Protein AF-A0A7V8DHV8-F1 (afdb_monomer)

Structure (mmCIF, N/CA/C/O backbone):
data_AF-A0A7V8DHV8-F1
#
_entry.id   AF-A0A7V8DHV8-F1
#
loop_
_atom_site.group_PDB
_atom_site.id
_atom_site.type_symbol
_atom_site.label_atom_id
_atom_site.label_alt_id
_atom_site.label_comp_id
_atom_site.label_asym_id
_atom_site.label_entity_id
_atom_site.label_seq_id
_atom_site.pdbx_PDB_ins_code
_atom_site.Cartn_x
_atom_site.Cartn_y
_atom_site.Cartn_z
_atom_site.occupancy
_atom_site.B_iso_or_equiv
_atom_site.auth_seq_id
_atom_site.auth_comp_id
_atom_site.auth_asym_id
_atom_site.auth_atom_id
_atom_site.pdbx_PDB_model_num
ATOM 1 N N . MET A 1 1 ? -21.485 -3.345 -0.855 1.00 50.38 1 MET A N 1
ATOM 2 C CA . MET A 1 1 ? -20.290 -3.648 -0.034 1.00 50.38 1 MET A CA 1
ATOM 3 C C . MET A 1 1 ? -19.480 -2.364 0.0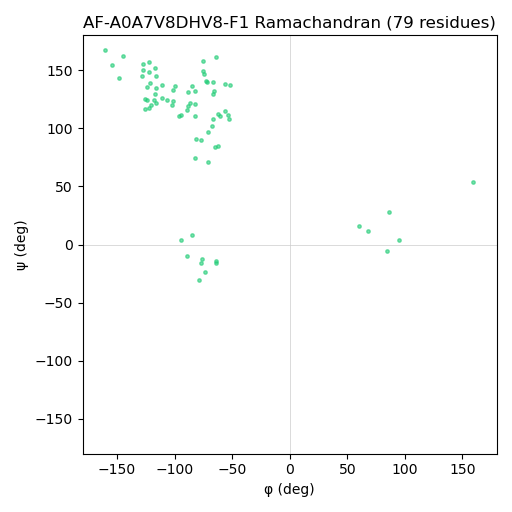81 1.00 50.38 1 MET A C 1
ATOM 5 O O . MET A 1 1 ? -19.170 -1.796 -0.956 1.00 50.38 1 MET A O 1
ATOM 9 N N . ILE A 1 2 ? -19.214 -1.853 1.288 1.00 76.12 2 ILE A N 1
ATOM 10 C CA . ILE A 1 2 ? -18.433 -0.615 1.467 1.00 76.12 2 ILE A CA 1
ATOM 11 C C . ILE A 1 2 ? -16.969 -1.008 1.704 1.00 76.12 2 ILE A C 1
ATOM 13 O O . ILE A 1 2 ? -16.638 -1.631 2.721 1.00 76.12 2 ILE A O 1
ATOM 17 N N . GLY A 1 3 ? -16.116 -0.698 0.727 1.00 84.00 3 GLY A N 1
ATOM 18 C CA . GLY A 1 3 ? -14.664 -0.855 0.816 1.00 84.00 3 GLY A CA 1
ATOM 19 C C . GLY A 1 3 ? -14.038 0.042 1.880 1.00 84.00 3 GLY A C 1
ATOM 20 O O . GLY A 1 3 ? -14.661 1.012 2.313 1.00 84.00 3 GLY A O 1
ATOM 21 N N . ALA A 1 4 ? -12.817 -0.290 2.293 1.00 91.19 4 ALA A N 1
ATOM 22 C CA . ALA A 1 4 ? -12.009 0.571 3.154 1.00 91.19 4 ALA A CA 1
ATOM 23 C C . ALA A 1 4 ? -11.454 1.749 2.342 1.00 91.19 4 ALA A C 1
ATOM 25 O O . ALA A 1 4 ? -11.159 1.592 1.155 1.00 91.19 4 ALA A O 1
ATOM 26 N N . ASP A 1 5 ? -11.320 2.905 2.975 1.00 94.38 5 ASP A N 1
ATOM 27 C CA . ASP A 1 5 ? -10.654 4.075 2.421 1.00 94.38 5 ASP A CA 1
ATOM 28 C C . ASP A 1 5 ? -9.138 3.923 2.631 1.00 94.38 5 ASP A C 1
ATOM 30 O O . ASP A 1 5 ? -8.677 3.527 3.704 1.00 94.38 5 ASP A O 1
ATOM 34 N N . ILE A 1 6 ? -8.356 4.152 1.576 1.00 93.38 6 ILE A N 1
ATOM 35 C CA . ILE A 1 6 ? -6.907 3.940 1.561 1.00 93.38 6 ILE A CA 1
ATOM 36 C C . ILE A 1 6 ? -6.215 5.224 1.116 1.00 93.38 6 ILE A C 1
ATOM 38 O O . ILE A 1 6 ? -6.478 5.734 0.024 1.00 93.38 6 ILE A O 1
ATOM 42 N N . GLN A 1 7 ? -5.288 5.706 1.940 1.00 95.19 7 GLN A N 1
ATOM 43 C CA . GLN A 1 7 ? -4.408 6.833 1.656 1.00 95.19 7 GLN A CA 1
ATOM 44 C C . GLN A 1 7 ? -2.967 6.345 1.495 1.00 95.19 7 GLN A C 1
ATOM 46 O O . GLN A 1 7 ? -2.485 5.536 2.289 1.00 95.19 7 GLN A O 1
ATOM 51 N N . PHE A 1 8 ? -2.263 6.875 0.499 1.00 93.06 8 PHE A N 1
ATOM 52 C CA . PHE A 1 8 ? -0.868 6.544 0.231 1.00 93.06 8 PHE A CA 1
ATOM 53 C C . PHE A 1 8 ? 0.030 7.771 0.421 1.00 93.06 8 PHE A C 1
ATOM 55 O O . PHE A 1 8 ? -0.353 8.890 0.073 1.00 93.06 8 PHE A O 1
ATOM 62 N N . SER A 1 9 ? 1.260 7.579 0.907 1.00 92.88 9 SER A N 1
ATOM 63 C CA . SER A 1 9 ? 2.219 8.681 1.124 1.00 92.88 9 SER A CA 1
ATOM 64 C 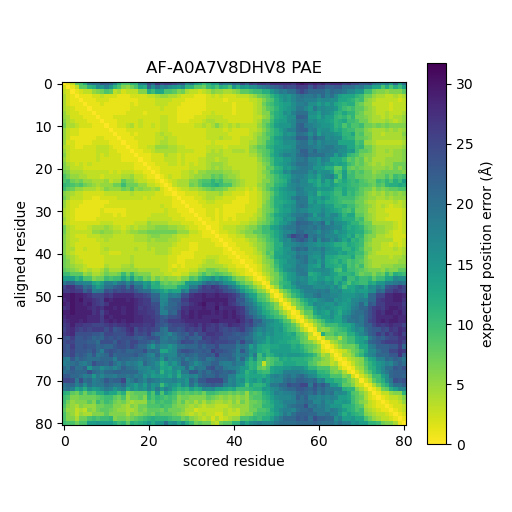C . SER A 1 9 ? 2.652 9.411 -0.150 1.00 92.88 9 SER A C 1
ATOM 66 O O . SER A 1 9 ? 3.216 10.497 -0.071 1.00 92.88 9 SER A O 1
ATOM 68 N N . ASN A 1 10 ? 2.385 8.840 -1.326 1.00 89.25 10 ASN A N 1
ATOM 69 C CA . ASN A 1 10 ? 2.630 9.473 -2.623 1.00 89.25 10 ASN A CA 1
ATOM 70 C C . ASN A 1 10 ? 1.476 10.394 -3.081 1.00 89.25 10 ASN A C 1
ATOM 72 O O . ASN A 1 10 ? 1.470 10.833 -4.230 1.00 89.25 10 ASN A O 1
ATOM 76 N N . GLY A 1 11 ? 0.489 10.651 -2.216 1.00 92.94 11 GLY A N 1
ATOM 77 C CA . GLY A 1 11 ? -0.665 11.509 -2.491 1.00 92.94 11 GLY A CA 1
ATOM 78 C C . GLY A 1 11 ? -1.827 10.816 -3.208 1.00 92.94 11 GLY A C 1
ATOM 79 O O . GLY A 1 11 ? -2.885 11.422 -3.367 1.00 92.94 11 GLY A O 1
ATOM 80 N N . GLN A 1 12 ? -1.675 9.555 -3.624 1.00 93.44 12 GLN A N 1
ATOM 81 C CA . GLN A 1 12 ? -2.781 8.785 -4.193 1.00 93.44 12 GLN A CA 1
ATOM 82 C C . GLN A 1 12 ? -3.751 8.330 -3.094 1.00 93.44 12 GLN A C 1
ATOM 84 O O . GLN A 1 12 ? -3.395 8.220 -1.917 1.00 93.44 12 GLN A O 1
ATOM 89 N N . SER A 1 13 ? -4.992 8.041 -3.480 1.00 95.25 13 SER A N 1
ATOM 90 C CA . SER A 1 13 ? -5.996 7.458 -2.588 1.00 95.25 13 SER A CA 1
ATOM 91 C C . SER A 1 13 ? -7.050 6.680 -3.363 1.00 95.25 13 SER A C 1
ATOM 93 O O . SER A 1 13 ? -7.263 6.935 -4.551 1.00 95.25 13 SER A O 1
ATOM 95 N N . CYS A 1 14 ? -7.683 5.707 -2.712 1.00 93.25 14 CYS A N 1
ATOM 96 C CA . CYS A 1 14 ? -8.764 4.926 -3.307 1.00 93.25 14 CYS A CA 1
ATOM 97 C C . CYS A 1 14 ? -9.637 4.233 -2.256 1.00 93.25 14 CYS A C 1
ATOM 99 O O . CYS A 1 14 ? -9.269 4.130 -1.090 1.00 93.25 14 CYS A O 1
ATOM 101 N N . LYS A 1 15 ? -10.789 3.716 -2.699 1.00 94.06 15 LYS A N 1
ATOM 102 C CA . LYS A 1 15 ? -11.641 2.806 -1.926 1.00 94.06 15 LYS A CA 1
ATOM 103 C C . LYS A 1 15 ? -11.422 1.366 -2.396 1.00 94.06 15 LYS A C 1
ATOM 105 O O . LYS A 1 15 ? -11.395 1.117 -3.599 1.00 94.06 15 LYS A O 1
ATOM 110 N N . SER A 1 16 ? -11.249 0.427 -1.465 1.00 90.12 16 SER A N 1
ATOM 111 C CA . SER A 1 16 ? -10.899 -0.963 -1.790 1.00 90.12 16 SER A CA 1
ATOM 112 C C . SER A 1 16 ? -12.071 -1.792 -2.359 1.00 90.12 16 SER A C 1
ATOM 114 O O . SER A 1 16 ? -13.219 -1.569 -1.967 1.00 90.12 16 SER A O 1
ATOM 116 N N . PRO A 1 17 ? -11.808 -2.783 -3.241 1.00 89.44 17 PRO A N 1
ATOM 117 C CA . PRO A 1 17 ? -10.513 -3.113 -3.847 1.00 89.44 17 PRO A CA 1
ATOM 118 C C . PRO A 1 17 ? -10.094 -2.074 -4.898 1.00 89.44 17 PRO A C 1
ATOM 120 O O . PRO A 1 17 ? -10.919 -1.596 -5.670 1.00 89.44 17 PRO A O 1
ATOM 123 N N . CYS A 1 18 ? -8.805 -1.737 -4.943 1.00 87.44 18 CYS A N 1
ATOM 124 C CA . CYS A 1 18 ? -8.258 -0.793 -5.914 1.00 87.44 18 CYS A CA 1
ATOM 125 C C . CYS A 1 18 ? -6.841 -1.179 -6.345 1.00 87.44 18 CYS A C 1
ATOM 127 O O . CYS A 1 18 ? -6.155 -1.955 -5.680 1.00 87.44 18 CYS A O 1
ATOM 129 N N . THR A 1 19 ? -6.413 -0.613 -7.470 1.00 86.81 19 THR A N 1
ATOM 130 C CA . THR A 1 19 ? -5.059 -0.738 -8.011 1.00 86.81 19 THR A CA 1
ATOM 131 C C . THR A 1 19 ? -4.459 0.653 -8.127 1.00 86.81 19 THR A C 1
ATOM 133 O O . THR A 1 19 ? -5.143 1.588 -8.539 1.00 86.81 19 THR A O 1
ATOM 136 N N . ILE A 1 20 ? -3.183 0.782 -7.775 1.00 85.44 20 ILE A N 1
ATOM 137 C CA . ILE A 1 20 ? -2.432 2.030 -7.882 1.00 85.44 20 ILE A CA 1
ATOM 138 C C . ILE A 1 20 ? -1.135 1.816 -8.654 1.00 85.44 20 ILE A C 1
ATOM 140 O O . ILE A 1 20 ? -0.592 0.710 -8.690 1.00 85.44 20 ILE A O 1
ATOM 144 N N . THR A 1 21 ? -0.623 2.885 -9.258 1.00 85.44 21 THR A N 1
ATOM 145 C CA . THR A 1 21 ? 0.683 2.882 -9.923 1.00 85.44 21 THR A CA 1
ATOM 146 C C . THR A 1 21 ? 1.707 3.547 -9.016 1.00 85.44 21 THR A C 1
ATOM 148 O O . THR A 1 21 ? 1.535 4.697 -8.610 1.00 85.44 21 THR A O 1
ATOM 151 N N . VAL A 1 22 ? 2.785 2.830 -8.708 1.00 82.38 22 VAL A N 1
ATOM 152 C CA . VAL A 1 22 ? 3.843 3.273 -7.790 1.00 82.38 22 VAL A CA 1
ATOM 153 C C . VAL A 1 22 ? 5.208 3.164 -8.454 1.00 82.38 22 VAL A C 1
ATOM 155 O O . VAL A 1 22 ? 5.424 2.306 -9.313 1.00 82.38 22 VAL A O 1
ATOM 158 N N . LYS A 1 23 ? 6.136 4.040 -8.061 1.00 80.81 23 LYS A N 1
ATOM 159 C CA . LYS A 1 23 ? 7.542 3.912 -8.454 1.00 80.81 23 LYS A CA 1
ATOM 160 C C . LYS A 1 23 ? 8.175 2.741 -7.700 1.00 80.81 23 LYS A C 1
ATOM 162 O O . LYS A 1 23 ? 7.885 2.536 -6.527 1.00 80.81 23 LYS A O 1
ATOM 167 N N . ARG A 1 24 ? 9.013 1.964 -8.390 1.00 73.19 24 ARG A N 1
ATOM 168 C CA . ARG A 1 24 ? 9.567 0.694 -7.882 1.00 73.19 24 ARG A CA 1
ATOM 16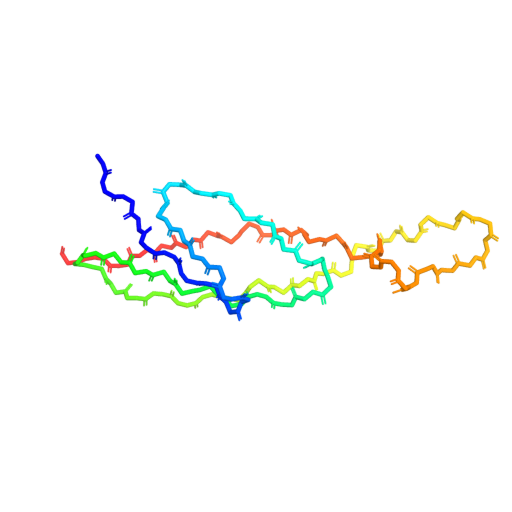9 C C . ARG A 1 24 ? 10.645 0.869 -6.814 1.00 73.19 24 ARG A C 1
ATOM 171 O O . ARG A 1 24 ? 10.874 -0.039 -6.030 1.00 73.19 24 ARG A O 1
ATOM 178 N N . ASP A 1 25 ? 11.297 2.021 -6.802 1.00 71.56 25 ASP A N 1
ATOM 179 C CA . ASP A 1 25 ? 12.432 2.378 -5.951 1.00 71.56 25 ASP A CA 1
ATOM 180 C C . ASP A 1 25 ? 12.019 3.121 -4.668 1.00 71.56 25 ASP A C 1
ATOM 182 O O . ASP A 1 25 ? 12.878 3.548 -3.899 1.00 71.56 25 ASP A O 1
ATOM 186 N N . GLN A 1 26 ? 10.715 3.292 -4.421 1.00 77.56 26 GLN A N 1
ATOM 187 C CA . GLN A 1 26 ? 10.207 4.085 -3.303 1.00 77.56 26 GLN A CA 1
ATOM 188 C C . GLN A 1 26 ? 9.431 3.236 -2.300 1.00 77.56 26 GLN A C 1
ATOM 190 O O . GLN A 1 26 ? 8.551 2.457 -2.663 1.00 77.56 26 GLN A O 1
ATOM 195 N N . SER A 1 27 ? 9.719 3.450 -1.015 1.00 83.44 27 SER A N 1
ATOM 196 C CA . SER A 1 27 ? 8.859 2.981 0.068 1.00 83.44 27 SER A CA 1
ATOM 197 C C . SER A 1 27 ? 7.525 3.719 0.040 1.00 83.44 27 S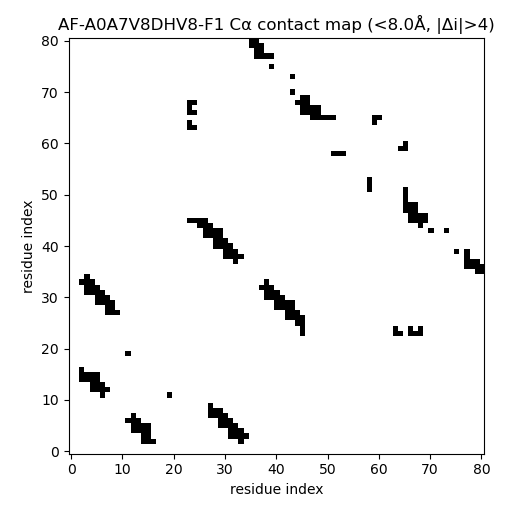ER A C 1
ATOM 199 O O . SER A 1 27 ? 7.475 4.934 -0.166 1.00 83.44 27 SER A O 1
ATOM 201 N N . LEU A 1 28 ? 6.441 2.995 0.294 1.00 86.50 28 LEU A N 1
ATOM 202 C CA . LEU A 1 28 ? 5.087 3.529 0.291 1.00 86.50 28 LEU A CA 1
ATOM 203 C C . LEU A 1 28 ? 4.438 3.279 1.646 1.00 86.50 28 LEU A C 1
ATOM 205 O O . LEU A 1 28 ? 4.239 2.130 2.037 1.00 86.50 28 LEU A O 1
ATOM 209 N N . GLN A 1 29 ? 4.084 4.345 2.357 1.00 90.69 29 GLN A N 1
ATOM 210 C CA . GLN A 1 29 ? 3.244 4.229 3.542 1.00 90.69 29 GLN A CA 1
ATOM 211 C C . GLN A 1 29 ? 1.777 4.215 3.111 1.00 90.69 29 GLN A C 1
ATOM 213 O O . GLN A 1 29 ? 1.365 4.984 2.241 1.00 90.69 29 GLN A O 1
ATOM 218 N N . ILE A 1 30 ? 1.009 3.316 3.714 1.00 91.00 30 ILE A N 1
ATOM 219 C CA . ILE A 1 30 ? -0.380 3.025 3.388 1.00 91.00 30 ILE A CA 1
ATOM 220 C C . ILE A 1 30 ? -1.178 3.159 4.676 1.00 91.00 30 ILE A C 1
ATOM 222 O O . ILE A 1 30 ? -0.956 2.394 5.613 1.00 91.00 30 ILE A O 1
ATOM 226 N N . THR A 1 31 ? -2.105 4.105 4.723 1.00 93.56 31 THR A N 1
ATOM 227 C CA . THR A 1 31 ? -3.048 4.261 5.832 1.00 93.56 31 THR A CA 1
ATOM 228 C C . THR A 1 31 ? -4.418 3.806 5.373 1.00 93.56 31 THR A C 1
ATOM 230 O O . THR A 1 31 ? -4.932 4.286 4.366 1.00 93.56 31 THR A O 1
ATOM 233 N N . ILE A 1 32 ? -5.003 2.864 6.103 1.00 92.94 32 ILE A N 1
ATOM 234 C CA . ILE A 1 32 ? -6.293 2.259 5.785 1.00 92.94 32 ILE A CA 1
ATOM 235 C C . ILE A 1 32 ? -7.267 2.586 6.900 1.00 92.94 32 ILE A C 1
ATOM 237 O O . ILE A 1 32 ? -6.985 2.357 8.080 1.00 92.94 32 ILE A O 1
ATOM 241 N N . THR A 1 33 ? -8.429 3.091 6.514 1.00 93.06 33 THR A N 1
ATOM 242 C CA . THR A 1 33 ? -9.524 3.424 7.415 1.00 93.06 33 THR A CA 1
ATOM 243 C C . THR A 1 33 ? -10.811 2.774 6.931 1.00 93.06 33 THR A C 1
ATOM 245 O O . THR A 1 33 ? -11.067 2.607 5.739 1.00 93.06 33 THR A O 1
ATOM 248 N N . LYS A 1 34 ? -11.641 2.352 7.878 1.00 91.56 34 LYS A N 1
ATOM 249 C CA . LYS A 1 34 ? -12.981 1.841 7.608 1.00 91.56 34 LYS A CA 1
ATOM 250 C C . LYS A 1 34 ? -13.862 2.197 8.796 1.00 91.56 34 LYS A C 1
ATOM 252 O O . LYS A 1 34 ? -13.381 2.189 9.925 1.00 91.56 34 LYS A O 1
ATOM 257 N N . ALA A 1 35 ? -15.124 2.531 8.529 1.00 90.00 35 ALA A N 1
ATOM 258 C CA . ALA A 1 35 ? -16.098 2.796 9.583 1.00 90.00 35 ALA A CA 1
ATOM 259 C C . ALA A 1 35 ? -16.128 1.636 10.590 1.00 90.00 35 ALA A C 1
ATOM 261 O O . ALA A 1 35 ? -16.057 0.474 10.184 1.00 90.00 35 ALA A O 1
ATOM 262 N N . ASP A 1 36 ? -16.180 1.986 11.876 1.00 90.00 36 ASP A N 1
ATOM 263 C CA . ASP A 1 36 ? -16.194 1.063 13.018 1.00 90.00 36 ASP A CA 1
ATOM 264 C C . ASP A 1 36 ? -14.966 0.144 13.138 1.00 90.00 36 ASP A C 1
ATOM 266 O O . ASP A 1 36 ? -14.980 -0.819 13.901 1.00 90.00 36 ASP A O 1
ATOM 270 N N . CYS A 1 37 ? -13.871 0.462 12.438 1.00 90.06 37 CYS A N 1
ATOM 271 C CA . CYS A 1 37 ? -12.603 -0.251 12.533 1.00 90.06 37 CYS A CA 1
ATOM 272 C C . CYS A 1 37 ? -11.460 0.676 12.948 1.00 90.06 37 CYS A C 1
ATOM 274 O O . CYS A 1 37 ? -11.422 1.857 12.595 1.00 90.06 37 CYS A O 1
ATOM 276 N N . GLN A 1 38 ? -10.481 0.126 13.664 1.00 89.69 38 GLN A N 1
ATOM 277 C CA . GLN A 1 38 ? -9.269 0.859 14.006 1.00 89.69 38 GLN A CA 1
ATOM 278 C C . GLN A 1 38 ? -8.451 1.171 12.742 1.00 89.69 38 GLN A C 1
ATOM 280 O O . GLN A 1 38 ? -8.211 0.262 11.939 1.00 89.69 38 GLN A O 1
ATOM 285 N N . PRO A 1 39 ? -7.995 2.426 12.558 1.00 89.56 39 PRO A N 1
ATOM 286 C CA . PRO A 1 39 ? -7.070 2.771 11.487 1.00 89.56 39 PRO A CA 1
ATOM 287 C C . PRO A 1 39 ? -5.800 1.927 11.564 1.00 89.56 39 PRO A C 1
ATOM 289 O O . PRO A 1 39 ? -5.239 1.735 12.644 1.00 89.56 39 PRO A O 1
AT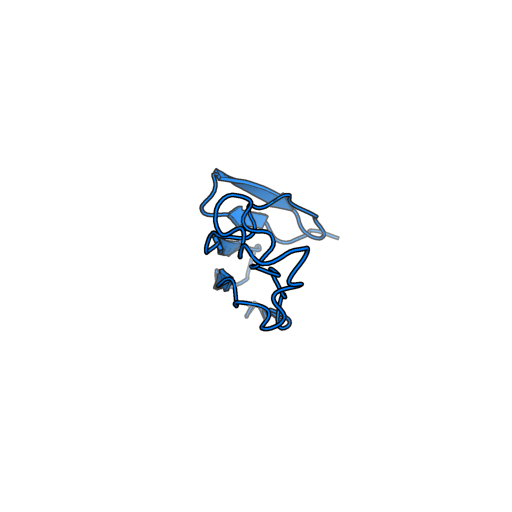OM 292 N N . HIS A 1 40 ? -5.316 1.467 10.415 1.00 89.00 40 HIS A N 1
ATOM 293 C CA . HIS A 1 40 ? -4.064 0.726 10.329 1.00 89.00 40 HIS A CA 1
ATOM 294 C C . HIS A 1 40 ? -3.117 1.399 9.346 1.00 89.00 40 HIS A C 1
ATOM 296 O O . HIS A 1 40 ? -3.522 1.774 8.245 1.00 89.00 40 HIS A O 1
ATOM 302 N N . THR A 1 41 ? -1.847 1.514 9.730 1.00 89.81 41 THR A N 1
ATOM 303 C CA . THR A 1 41 ? -0.796 2.042 8.863 1.00 89.81 41 THR A CA 1
ATOM 304 C C . THR A 1 41 ? 0.257 0.973 8.634 1.00 89.81 41 THR A C 1
ATOM 306 O O . THR A 1 41 ? 0.837 0.455 9.586 1.00 89.81 41 THR A O 1
ATOM 309 N N . ALA A 1 42 ? 0.522 0.678 7.368 1.00 85.88 42 ALA A N 1
ATOM 310 C CA . ALA A 1 42 ? 1.544 -0.259 6.933 1.00 85.88 42 ALA A CA 1
ATOM 311 C C . ALA A 1 42 ? 2.545 0.431 6.002 1.00 85.88 42 ALA A C 1
ATOM 313 O O . ALA A 1 42 ? 2.221 1.423 5.351 1.00 85.88 42 ALA A O 1
ATOM 314 N N . THR A 1 43 ? 3.754 -0.115 5.906 1.00 85.50 43 THR A N 1
ATOM 315 C CA . THR A 1 43 ? 4.789 0.388 4.997 1.00 85.50 43 THR A CA 1
ATOM 316 C C . THR A 1 43 ? 5.187 -0.713 4.030 1.00 85.50 43 THR A C 1
ATOM 318 O O . THR A 1 43 ? 5.668 -1.767 4.439 1.00 85.50 43 THR A O 1
ATOM 321 N N . MET A 1 44 ? 5.009 -0.459 2.739 1.00 79.81 44 MET A N 1
ATOM 322 C CA . MET A 1 44 ? 5.596 -1.255 1.671 1.00 79.81 44 MET A CA 1
ATOM 323 C C . MET A 1 44 ? 7.030 -0.771 1.458 1.00 79.81 44 MET A C 1
ATOM 325 O O . MET A 1 44 ? 7.247 0.403 1.165 1.00 79.81 44 MET A O 1
ATOM 329 N N . ILE A 1 45 ? 8.002 -1.665 1.621 1.00 78.62 45 ILE A N 1
ATOM 330 C CA . ILE A 1 45 ? 9.424 -1.367 1.425 1.00 78.62 45 ILE A CA 1
ATOM 331 C C . ILE A 1 45 ? 9.885 -2.114 0.170 1.00 78.62 45 ILE A C 1
ATOM 333 O O . ILE A 1 45 ? 9.679 -3.329 0.100 1.00 78.62 45 ILE A O 1
ATOM 337 N N . PRO A 1 46 ? 10.489 -1.432 -0.820 1.00 67.56 46 PRO A N 1
ATOM 338 C CA . PRO A 1 46 ? 11.003 -2.095 -2.005 1.00 67.56 46 PRO A CA 1
ATOM 339 C C . PRO A 1 46 ? 12.176 -2.996 -1.619 1.00 67.56 46 PRO A C 1
ATOM 341 O O . PRO A 1 46 ? 13.113 -2.578 -0.939 1.00 67.56 46 PRO A O 1
ATOM 344 N N . THR A 1 47 ? 12.133 -4.249 -2.061 1.00 62.50 47 THR A N 1
ATOM 345 C CA . THR A 1 47 ? 13.256 -5.177 -1.928 1.00 62.50 47 THR A CA 1
ATOM 346 C C . THR A 1 47 ? 14.012 -5.242 -3.243 1.00 62.50 47 THR A C 1
ATOM 348 O O . THR A 1 47 ? 13.403 -5.369 -4.302 1.00 62.50 47 THR A O 1
ATOM 351 N N . LEU A 1 48 ? 15.341 -5.213 -3.190 1.00 56.59 48 LEU A N 1
ATOM 352 C CA . LEU A 1 48 ? 16.166 -5.543 -4.348 1.00 56.59 48 LEU A CA 1
ATOM 353 C C . LEU A 1 48 ? 15.886 -6.998 -4.741 1.00 56.59 48 LEU A C 1
ATOM 355 O O . LEU A 1 48 ? 16.232 -7.923 -4.003 1.00 56.59 48 LEU A O 1
ATOM 359 N N . SER A 1 49 ? 15.274 -7.216 -5.903 1.00 53.62 49 SER A N 1
ATOM 360 C CA . SER A 1 49 ? 15.269 -8.538 -6.519 1.00 53.62 49 SER A CA 1
ATOM 361 C C . SER A 1 49 ? 16.678 -8.803 -7.015 1.00 53.62 49 SER A C 1
ATOM 363 O O . SER A 1 49 ? 17.080 -8.338 -8.081 1.00 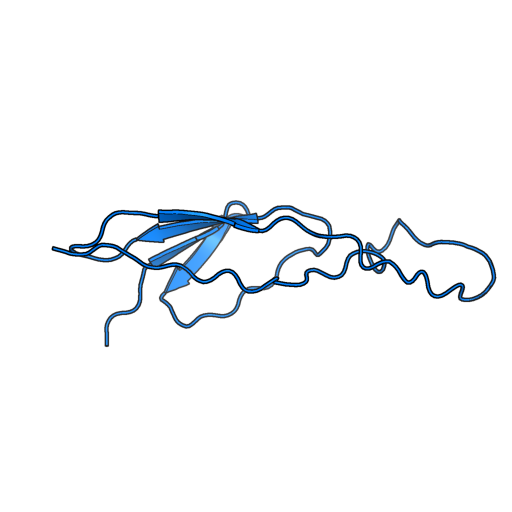53.62 49 SER A O 1
ATOM 365 N N . GLY A 1 50 ? 17.453 -9.516 -6.203 1.00 49.06 50 GLY A N 1
ATOM 366 C CA . GLY A 1 50 ? 18.746 -10.037 -6.610 1.00 49.06 50 GLY A CA 1
ATOM 367 C C . GLY A 1 50 ? 18.596 -10.845 -7.897 1.00 49.06 50 GLY A C 1
ATOM 368 O O . GLY A 1 50 ? 17.963 -11.896 -7.916 1.00 49.06 50 GLY A O 1
ATOM 369 N N . GLY A 1 51 ? 19.158 -10.307 -8.970 1.00 45.72 51 GLY A N 1
ATOM 370 C CA . GLY A 1 51 ? 19.101 -10.878 -10.304 1.00 45.72 51 GLY A CA 1
ATOM 371 C C . GLY A 1 51 ? 19.379 -9.799 -11.333 1.00 45.72 51 GLY A C 1
ATOM 372 O O . GLY A 1 51 ? 18.560 -9.570 -12.216 1.00 45.72 51 GLY A O 1
ATOM 373 N N . GLY A 1 52 ? 20.505 -9.092 -11.189 1.00 44.91 52 GLY A N 1
ATOM 374 C CA . GLY A 1 52 ? 20.995 -8.230 -12.254 1.00 44.91 52 GLY A CA 1
ATOM 375 C C . GLY A 1 52 ? 21.087 -9.056 -13.531 1.00 44.91 52 GLY A C 1
ATOM 376 O O . GLY A 1 52 ? 21.943 -9.930 -13.648 1.00 44.91 52 GLY A O 1
ATOM 377 N N . VAL A 1 53 ? 20.193 -8.808 -14.483 1.00 45.03 53 VAL A N 1
ATOM 378 C CA . VAL A 1 53 ? 20.448 -9.205 -15.859 1.00 45.03 53 VAL A CA 1
ATOM 379 C C . VAL A 1 53 ? 21.598 -8.329 -16.325 1.00 45.03 53 VAL A C 1
ATOM 381 O O . VAL A 1 53 ? 21.431 -7.145 -16.603 1.00 45.03 53 VAL A O 1
ATOM 384 N N . ILE A 1 54 ? 22.797 -8.911 -16.352 1.00 49.16 54 ILE A N 1
ATOM 385 C CA . ILE A 1 54 ? 23.939 -8.351 -17.067 1.00 49.16 54 ILE A CA 1
ATOM 386 C C . ILE A 1 54 ? 23.567 -8.392 -18.557 1.00 49.16 54 ILE A C 1
ATOM 388 O O . ILE A 1 54 ? 23.904 -9.328 -19.277 1.00 49.16 54 ILE A O 1
ATOM 392 N N . LEU A 1 55 ? 22.838 -7.385 -19.033 1.00 48.00 55 LEU A N 1
ATOM 393 C CA . LEU A 1 55 ? 22.686 -7.109 -20.458 1.00 48.00 55 LEU A CA 1
ATOM 394 C C . LEU A 1 55 ? 23.919 -6.308 -20.894 1.00 48.00 55 LEU A C 1
ATOM 396 O O . LEU A 1 55 ? 23.867 -5.096 -21.053 1.00 48.00 55 LEU A O 1
ATOM 400 N N . GLY A 1 56 ? 25.066 -6.986 -21.014 1.00 47.69 56 GLY A N 1
ATOM 401 C CA . GLY A 1 56 ? 26.272 -6.392 -21.608 1.00 47.69 56 GLY A CA 1
ATOM 402 C C . GLY A 1 56 ? 27.194 -5.589 -20.678 1.00 47.69 56 GLY A C 1
ATOM 403 O O . GLY A 1 56 ? 27.899 -4.708 -21.155 1.00 47.69 56 GLY A O 1
ATOM 404 N N . GLY A 1 57 ? 27.247 -5.893 -19.376 1.00 49.59 57 GLY A N 1
ATOM 405 C CA . GLY A 1 57 ? 28.344 -5.445 -18.495 1.00 49.59 57 GLY A CA 1
ATOM 406 C C . GLY A 1 57 ? 28.128 -4.152 -17.698 1.00 49.59 57 GLY A C 1
ATOM 407 O O . GLY A 1 57 ? 29.033 -3.754 -16.971 1.00 49.59 57 GLY A O 1
ATOM 408 N N . LEU A 1 58 ? 26.948 -3.527 -17.762 1.00 50.44 58 LEU A N 1
ATOM 409 C CA . LEU A 1 58 ? 26.603 -2.347 -16.958 1.00 50.44 58 LEU A CA 1
ATOM 410 C C . LEU A 1 58 ? 25.327 -2.608 -16.148 1.00 50.44 58 LEU A C 1
ATOM 412 O O . LEU A 1 58 ? 24.294 -2.963 -16.711 1.00 50.44 58 LEU A O 1
ATOM 416 N N . ILE A 1 59 ? 25.393 -2.444 -14.825 1.00 53.91 59 ILE A N 1
ATOM 417 C CA . ILE A 1 59 ? 24.210 -2.516 -13.961 1.00 53.91 59 ILE A CA 1
ATOM 418 C C . ILE A 1 59 ? 23.516 -1.154 -14.006 1.00 53.91 59 ILE A C 1
ATOM 420 O O . ILE A 1 59 ? 24.049 -0.161 -13.513 1.00 53.91 59 ILE A O 1
ATOM 424 N N . ASP A 1 60 ? 22.340 -1.105 -14.628 1.00 55.88 60 ASP A N 1
ATOM 425 C CA . ASP A 1 60 ? 21.537 0.111 -14.733 1.00 55.88 60 ASP A CA 1
ATOM 426 C C . ASP A 1 60 ? 20.733 0.345 -13.444 1.00 55.88 60 ASP A C 1
ATOM 428 O O . ASP A 1 60 ? 19.607 -0.125 -13.268 1.00 55.88 60 ASP A O 1
ATOM 432 N N . TYR A 1 61 ? 21.343 1.086 -12.520 1.00 52.53 61 TYR A N 1
ATOM 433 C CA . TYR A 1 61 ? 20.674 1.615 -11.330 1.00 52.53 61 TYR A CA 1
ATOM 434 C C . TYR A 1 61 ? 19.780 2.831 -11.638 1.00 52.53 61 TYR A C 1
ATOM 436 O O . TYR A 1 61 ? 19.002 3.235 -10.776 1.00 52.53 61 TYR A O 1
ATOM 444 N N . GLY A 1 62 ? 19.885 3.428 -12.833 1.00 52.91 62 GLY A N 1
ATOM 445 C CA . GLY A 1 62 ? 19.201 4.670 -13.199 1.00 52.91 62 GLY A CA 1
ATOM 446 C C . GLY A 1 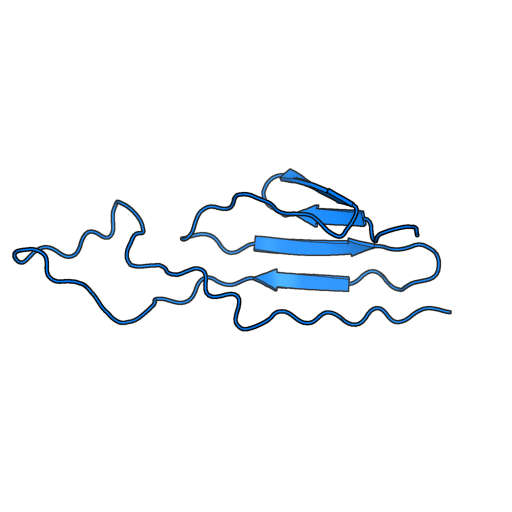62 ? 17.729 4.479 -13.560 1.00 52.91 62 GLY A C 1
ATOM 447 O O . GLY A 1 62 ? 16.913 5.360 -13.296 1.00 52.91 62 GLY A O 1
ATOM 448 N N . THR A 1 63 ? 17.363 3.321 -14.114 1.00 59.12 63 THR A N 1
ATOM 449 C CA . THR A 1 63 ? 15.968 3.005 -14.482 1.00 59.12 63 THR A CA 1
ATOM 450 C C . THR A 1 63 ? 15.164 2.343 -13.364 1.00 59.12 63 THR A C 1
ATOM 452 O O . THR A 1 63 ? 13.949 2.180 -13.486 1.00 59.12 63 THR A O 1
ATOM 455 N N . GLY A 1 64 ? 15.818 1.935 -12.273 1.00 51.06 64 GLY A N 1
ATOM 456 C CA . GLY A 1 64 ? 15.178 1.217 -11.172 1.00 51.06 64 GLY A CA 1
ATOM 457 C C . GLY A 1 64 ? 14.712 -0.201 -11.533 1.00 51.06 64 GLY A C 1
ATOM 458 O O . GLY A 1 64 ? 13.998 -0.824 -10.751 1.00 51.06 64 GLY A O 1
ATOM 459 N N . ALA A 1 65 ? 15.126 -0.740 -12.687 1.00 57.16 65 ALA A N 1
ATOM 460 C CA . ALA A 1 65 ? 14.794 -2.095 -13.139 1.00 57.16 65 ALA A CA 1
ATOM 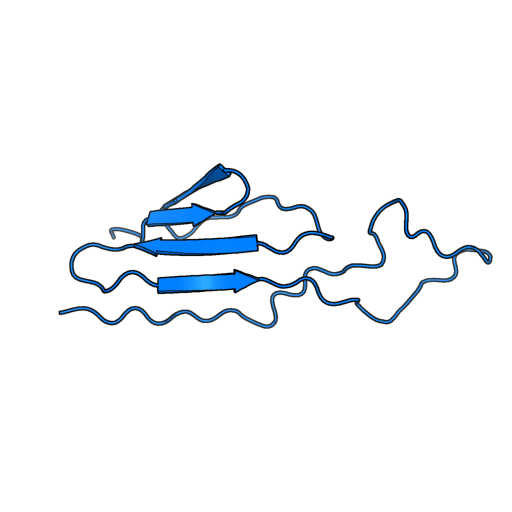461 C C . ALA A 1 65 ? 15.356 -3.207 -12.228 1.00 57.16 65 ALA A C 1
ATOM 463 O O . ALA A 1 65 ? 14.895 -4.343 -12.293 1.00 57.16 65 ALA A O 1
ATOM 464 N N . VAL A 1 66 ? 16.318 -2.869 -11.362 1.00 54.12 66 VAL A N 1
ATOM 465 C CA . VAL A 1 66 ? 16.863 -3.745 -10.309 1.00 54.12 66 VAL A CA 1
ATOM 466 C C . VAL A 1 66 ? 15.944 -3.882 -9.088 1.00 54.12 66 VAL A C 1
ATOM 468 O O . VAL A 1 66 ? 16.132 -4.786 -8.273 1.00 54.12 66 VAL A O 1
ATOM 471 N N . TYR A 1 67 ? 14.961 -2.989 -8.945 1.00 53.09 67 TYR A N 1
ATOM 472 C CA . TYR A 1 67 ? 13.961 -3.050 -7.888 1.00 53.09 67 TYR A CA 1
ATOM 473 C C . TYR A 1 67 ? 12.713 -3.745 -8.433 1.00 53.09 67 TYR A C 1
ATOM 475 O O . TYR A 1 67 ? 11.988 -3.200 -9.266 1.00 53.09 67 TYR A O 1
ATOM 483 N N . ASP A 1 68 ? 12.450 -4.955 -7.954 1.00 54.38 68 ASP A N 1
ATOM 484 C CA . ASP A 1 68 ? 11.133 -5.570 -8.062 1.00 54.38 68 ASP A CA 1
ATOM 485 C C . ASP A 1 68 ? 10.341 -5.141 -6.822 1.00 54.38 68 ASP A C 1
ATOM 487 O O . ASP A 1 68 ? 10.725 -5.504 -5.702 1.00 54.38 68 ASP A O 1
ATOM 491 N N . PRO A 1 69 ? 9.248 -4.370 -6.964 1.00 50.50 69 PRO A N 1
ATOM 492 C CA .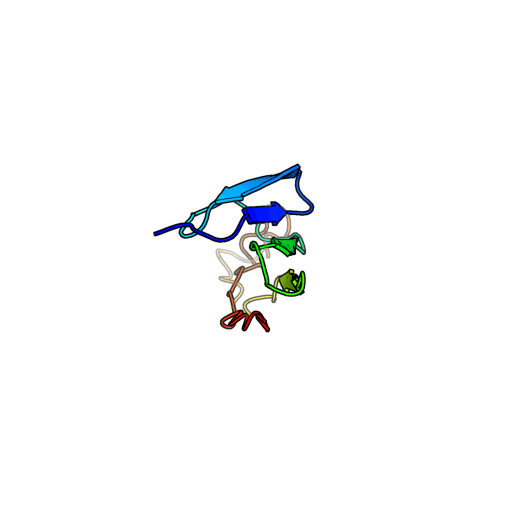 PRO A 1 69 ? 8.313 -4.161 -5.877 1.00 50.50 69 PRO A CA 1
ATOM 493 C C . PRO A 1 69 ? 7.558 -5.474 -5.653 1.00 50.50 69 PRO A C 1
ATOM 495 O O . PRO A 1 69 ? 6.372 -5.603 -5.963 1.00 50.50 69 PRO A O 1
ATOM 498 N N . ARG A 1 70 ? 8.238 -6.483 -5.107 1.00 49.97 70 ARG A N 1
ATOM 499 C CA . ARG A 1 70 ? 7.549 -7.643 -4.569 1.00 49.97 70 ARG A CA 1
ATOM 500 C C . ARG A 1 70 ? 6.766 -7.158 -3.368 1.00 49.97 70 ARG A C 1
ATOM 502 O O . ARG A 1 70 ? 7.326 -6.892 -2.307 1.00 49.97 70 ARG A O 1
ATOM 509 N N . LEU A 1 71 ? 5.449 -7.096 -3.529 1.00 44.59 71 LEU A N 1
ATOM 510 C CA . LEU A 1 71 ? 4.546 -7.238 -2.401 1.00 44.59 71 LEU A CA 1
ATOM 511 C C . LEU A 1 71 ? 4.762 -8.645 -1.836 1.00 44.59 71 LEU A C 1
ATOM 513 O O . LEU A 1 71 ? 4.072 -9.591 -2.203 1.00 44.59 71 LEU A O 1
ATOM 517 N N . ASN A 1 72 ? 5.754 -8.797 -0.964 1.00 47.69 72 ASN A N 1
ATOM 518 C CA . ASN A 1 72 ? 5.769 -9.909 -0.029 1.00 47.69 72 ASN A CA 1
ATOM 519 C C . ASN A 1 72 ? 4.495 -9.733 0.810 1.00 47.69 72 ASN A C 1
ATOM 521 O O . ASN A 1 72 ? 4.366 -8.680 1.439 1.00 47.69 72 ASN A O 1
ATOM 525 N N . PRO A 1 73 ? 3.488 -10.612 0.660 1.00 53.84 73 PRO A N 1
ATOM 526 C CA . PRO A 1 73 ? 2.094 -10.189 0.638 1.00 53.84 73 PRO A CA 1
ATOM 527 C C . PRO A 1 73 ? 1.740 -9.409 1.900 1.00 53.84 73 PRO A C 1
ATOM 529 O O . PRO A 1 73 ? 1.758 -9.944 3.006 1.00 53.84 73 PRO A O 1
ATOM 532 N N . LEU A 1 74 ? 1.427 -8.124 1.722 1.00 58.88 74 LEU A N 1
ATOM 533 C CA . LEU A 1 74 ? 0.971 -7.269 2.803 1.00 58.88 74 LEU A CA 1
ATOM 534 C C . LEU A 1 74 ? -0.496 -7.613 3.083 1.00 58.88 74 LEU A C 1
ATOM 536 O O . LEU A 1 74 ? -1.407 -7.066 2.462 1.00 58.88 74 LEU A O 1
ATOM 540 N N . ALA A 1 75 ? -0.715 -8.572 3.979 1.00 68.44 75 ALA A N 1
ATOM 541 C CA . ALA A 1 75 ? -2.033 -8.896 4.507 1.00 68.44 75 ALA A CA 1
ATOM 542 C C . ALA A 1 75 ? -2.328 -7.994 5.712 1.00 68.44 75 ALA A C 1
ATOM 544 O O . ALA A 1 75 ? -1.582 -7.994 6.689 1.00 68.44 75 ALA A O 1
ATOM 545 N N . ILE A 1 76 ? -3.414 -7.222 5.640 1.00 70.81 76 ILE A N 1
ATOM 546 C CA . ILE A 1 76 ? -3.817 -6.285 6.695 1.00 70.81 76 ILE A CA 1
ATOM 547 C C . ILE A 1 76 ? -5.158 -6.735 7.263 1.00 70.81 76 ILE A C 1
ATOM 549 O O . ILE A 1 76 ? -6.142 -6.846 6.530 1.00 70.81 76 ILE A O 1
ATOM 553 N N . LEU A 1 77 ? -5.186 -6.982 8.573 1.00 77.19 77 LEU A N 1
ATOM 554 C CA . LEU A 1 77 ? -6.395 -7.281 9.334 1.00 77.19 77 LEU A CA 1
ATOM 555 C C . LEU A 1 77 ? -6.817 -6.023 10.098 1.00 77.19 77 LEU A C 1
ATOM 557 O O . LEU A 1 77 ? -6.059 -5.511 10.920 1.00 77.19 77 LEU A O 1
ATOM 561 N N . LEU A 1 78 ? -8.023 -5.529 9.827 1.00 80.88 78 LEU A N 1
ATOM 562 C CA . LEU A 1 78 ? -8.619 -4.434 10.587 1.00 80.88 78 LEU A CA 1
ATOM 563 C C . LEU A 1 78 ? -9.393 -5.010 11.774 1.00 80.88 78 LEU A C 1
ATOM 565 O O . LEU A 1 78 ? -10.189 -5.932 11.604 1.00 80.88 78 LEU A O 1
ATOM 569 N N . ILE A 1 79 ? -9.164 -4.453 12.962 1.00 85.56 79 ILE A N 1
ATOM 570 C CA . ILE A 1 79 ? -9.934 -4.780 14.165 1.00 85.56 79 ILE A CA 1
ATOM 571 C C . ILE A 1 79 ? -11.144 -3.848 14.196 1.00 85.56 79 ILE A C 1
ATOM 573 O O . ILE A 1 79 ? -10.967 -2.629 14.229 1.00 85.56 79 ILE A O 1
ATOM 577 N N . CYS A 1 80 ? -12.347 -4.420 14.156 1.00 85.69 80 CYS A N 1
ATOM 578 C CA . CYS A 1 80 ? -13.610 -3.683 14.145 1.00 85.69 80 CYS A CA 1
ATOM 579 C C . CYS A 1 80 ? -14.439 -3.996 15.395 1.00 85.69 80 CYS A C 1
ATOM 581 O O . CYS A 1 80 ? -14.295 -5.083 15.962 1.00 85.69 80 CYS A O 1
ATOM 583 N N . ASN A 1 81 ? -15.262 -3.031 15.808 1.00 75.31 81 ASN A N 1
ATOM 584 C CA . ASN A 1 81 ? -16.200 -3.159 16.928 1.00 75.31 81 ASN A CA 1
ATOM 585 C C . ASN A 1 81 ? -17.525 -3.803 16.510 1.00 75.31 81 ASN A C 1
ATOM 587 O O . ASN A 1 81 ? -17.934 -3.624 15.340 1.00 75.31 81 ASN A O 1
#

Sequence (81 aa):
MIGADIQFSNGQSCKSPCTITVKRDQSLQITITKADCQPHTATMIPTLSGGGVILGGLIDYGTGAVYDPRLNPLAILLICN

pLDDT: mean 73.86, std 17.69, range [44.59, 95.25]

Radius of gyration: 16.2 Å; Cα contacts (8 Å, |Δi|>4): 117; chains: 1; bounding box: 49×22×38 Å

Secondary structure (DSSP, 8-state):
--PPEEEETTS-EEESS------TTS-EEEEEE-TTB--EEEEE--EE-S----SSS----SS-TTEE--------PPPB-

Mean predicted aligned error: 10.89 Å

Nearest PDB structures (foldseek):
  2nsm-assembly1_A  TM=7.126E-01  e=2.329E-01  Homo sapiens
  3g3l-assembly1_A  TM=6.871E-01  e=2.307E+00  Bacteroides fragilis NCTC 9343

Foldseek 3Di:
DWFKWKAKPVGDIDGPPDDDDDDLQDKIWMWTGDPQWDIDIDIQHWDQPPDQPCPPPDRPVPRVPRTDSPCPPPDDDIDGD

Solvent-accessible surface area (backbone atoms only — not comparable to full-atom values): 5237 Å² total; per-residue (Å²): 135,88,49,40,43,36,44,37,74,86,74,51,72,48,55,44,89,74,87,83,88,76,67,39,81,48,69,40,44,38,40,37,39,40,90,68,33,54,71,48,78,50,71,50,63,53,41,72,48,88,68,81,74,69,75,83,81,58,86,63,73,85,81,35,77,51,30,42,64,60,72,73,77,84,80,82,87,72,59,62,119